Protein AF-A0A067E3V7-F1 (afdb_monomer)

Nearest PDB structures (foldseek):
  5che-assembly1_D  TM=9.942E-01  e=6.992E-09  Arabidopsis thaliana
  5che-assembly1_C  TM=9.151E-01  e=9.000E-09  Arabidopsis thaliana
  8fm6-assembly1_B  TM=9.130E-01  e=1.655E-03  Synechocystis sp. PCC 6803
  8gdw-assembly1_BBB  TM=7.561E-01  e=1.553E-03  Synechocystis sp. PCC 6803
  3hnp-assembly1_F  TM=3.222E-01  e=3.438E+00  Bacillus cereus ATCC 14579

pLDDT: mean 80.99, std 13.23, range [43.66, 96.0]

Structure (mmCIF, N/CA/C/O backbone):
data_AF-A0A067E3V7-F1
#
_entry.id   AF-A0A067E3V7-F1
#
loop_
_atom_site.group_PDB
_atom_site.id
_atom_site.type_symbol
_atom_site.label_atom_id
_atom_site.label_alt_id
_atom_site.label_comp_id
_atom_site.label_asym_id
_atom_site.label_entity_id
_atom_site.label_seq_id
_atom_site.pdbx_PDB_ins_code
_atom_site.Cartn_x
_atom_site.Cartn_y
_atom_site.Cartn_z
_atom_site.occupancy
_atom_site.B_iso_or_equiv
_atom_site.auth_seq_id
_atom_site.auth_comp_id
_atom_site.auth_asym_id
_atom_site.auth_atom_id
_atom_site.pdbx_PDB_model_num
ATOM 1 N N . MET A 1 1 ? 4.731 5.221 10.908 1.00 47.72 1 MET A N 1
ATOM 2 C CA . MET A 1 1 ? 4.235 6.595 10.662 1.00 47.72 1 MET A CA 1
ATOM 3 C C . MET A 1 1 ? 3.625 6.742 9.265 1.00 47.72 1 MET A C 1
ATOM 5 O O . MET A 1 1 ? 2.446 7.048 9.194 1.00 47.72 1 MET A O 1
ATOM 9 N N . PHE A 1 2 ? 4.351 6.440 8.177 1.00 51.91 2 PHE A N 1
ATOM 10 C CA . PHE A 1 2 ? 3.860 6.568 6.787 1.00 51.91 2 PHE A CA 1
ATOM 11 C C . PHE A 1 2 ? 2.573 5.786 6.470 1.00 51.91 2 PHE A C 1
ATOM 13 O O . PHE A 1 2 ? 1.610 6.357 5.965 1.00 51.91 2 PHE A O 1
ATOM 20 N N . PHE A 1 3 ? 2.509 4.506 6.853 1.00 55.00 3 PHE A N 1
ATOM 21 C CA . PHE A 1 3 ? 1.310 3.680 6.662 1.00 55.00 3 PHE A CA 1
ATOM 22 C C . PHE A 1 3 ? 0.071 4.275 7.332 1.00 55.00 3 PHE A C 1
ATOM 24 O O . PHE A 1 3 ? -0.986 4.369 6.722 1.00 55.00 3 PHE A O 1
ATOM 31 N N . THR A 1 4 ? 0.202 4.739 8.572 1.00 55.50 4 THR A N 1
ATOM 32 C CA . THR A 1 4 ? -0.911 5.288 9.355 1.00 55.50 4 THR A CA 1
ATOM 33 C C . THR A 1 4 ? -1.536 6.517 8.694 1.00 55.50 4 THR A C 1
ATOM 35 O O . THR A 1 4 ? -2.747 6.693 8.778 1.00 55.50 4 THR A O 1
ATOM 38 N N . ILE A 1 5 ? -0.734 7.341 8.017 1.00 58.38 5 ILE A N 1
ATOM 39 C CA . ILE A 1 5 ? -1.186 8.560 7.334 1.00 58.38 5 ILE A CA 1
ATOM 40 C C . ILE A 1 5 ? -1.966 8.200 6.070 1.00 58.38 5 ILE A C 1
ATOM 42 O O . ILE A 1 5 ? -3.100 8.642 5.904 1.00 58.38 5 ILE A O 1
ATOM 46 N N . LEU A 1 6 ? -1.424 7.306 5.236 1.00 64.19 6 LEU A N 1
ATOM 47 C CA . LEU A 1 6 ? -2.128 6.794 4.058 1.00 64.19 6 LEU A CA 1
ATOM 48 C C . LEU A 1 6 ? -3.463 6.129 4.438 1.00 64.19 6 LEU A C 1
ATOM 50 O O . LEU A 1 6 ? -4.474 6.338 3.767 1.00 64.19 6 LEU A O 1
ATOM 54 N N . MET A 1 7 ? -3.494 5.385 5.549 1.00 66.38 7 MET A N 1
ATOM 55 C CA . MET A 1 7 ? -4.716 4.726 6.019 1.00 66.38 7 MET A CA 1
ATOM 56 C C . MET A 1 7 ? -5.721 5.713 6.617 1.00 66.38 7 MET A C 1
ATOM 58 O O . MET A 1 7 ? -6.901 5.590 6.327 1.00 66.38 7 MET A O 1
ATOM 62 N N . LYS A 1 8 ? -5.292 6.708 7.406 1.00 61.44 8 LYS A N 1
ATOM 63 C CA 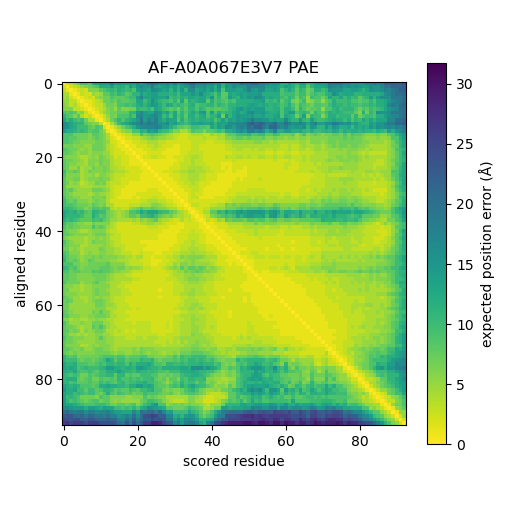. LYS A 1 8 ? -6.169 7.789 7.914 1.00 61.44 8 LYS A CA 1
ATOM 64 C C . LYS A 1 8 ? -6.692 8.695 6.804 1.00 61.44 8 LYS A C 1
ATOM 66 O O . LYS A 1 8 ? -7.708 9.370 6.953 1.00 61.44 8 LYS A O 1
ATOM 71 N N . PHE A 1 9 ? -5.973 8.753 5.695 1.00 59.62 9 PHE A N 1
ATOM 72 C CA . PHE A 1 9 ? -6.398 9.512 4.543 1.00 59.62 9 PHE A CA 1
ATOM 73 C C . PHE A 1 9 ? -7.460 8.760 3.733 1.00 59.62 9 PHE A C 1
ATOM 75 O O . PHE A 1 9 ? -8.469 9.348 3.327 1.00 59.62 9 PHE A O 1
ATOM 82 N N . GLN A 1 10 ? -7.287 7.447 3.564 1.00 60.94 10 GLN A N 1
ATOM 83 C CA . GLN A 1 10 ? -8.277 6.579 2.922 1.00 60.94 10 GLN A CA 1
ATOM 84 C C . GLN A 1 10 ? -9.486 6.274 3.830 1.00 60.94 10 GLN A C 1
ATOM 86 O O . GLN A 1 10 ? -10.608 6.203 3.329 1.00 60.94 10 GLN A O 1
ATOM 91 N N . TRP A 1 11 ? -9.304 6.193 5.153 1.00 61.00 11 TRP A N 1
ATOM 92 C CA . TRP A 1 11 ? -10.325 5.794 6.133 1.00 61.00 11 TRP A CA 1
ATOM 93 C C . TRP A 1 11 ? -10.443 6.737 7.325 1.00 61.00 11 TRP A C 1
ATOM 95 O O . TRP A 1 11 ? -9.520 7.458 7.676 1.00 61.00 11 TRP A O 1
ATOM 105 N N . SER A 1 12 ? -11.620 6.753 7.955 1.00 56.81 12 SER A N 1
ATOM 106 C CA . SER A 1 12 ? -11.903 7.644 9.085 1.00 56.81 12 SER A CA 1
ATOM 107 C C . SER A 1 12 ? -10.950 7.416 10.269 1.00 56.81 12 SER A C 1
ATOM 109 O O . SER A 1 12 ? -10.284 6.388 10.375 1.00 56.81 12 SER A O 1
ATOM 111 N N . LYS A 1 13 ? -10.929 8.365 11.217 1.00 58.72 13 LYS A N 1
ATOM 112 C CA . LYS A 1 13 ? -10.075 8.382 12.427 1.00 58.72 13 LYS A CA 1
ATOM 113 C C . LYS A 1 13 ? -10.233 7.178 13.391 1.00 58.72 13 LYS A C 1
ATOM 115 O O . LYS A 1 13 ? -9.707 7.231 14.493 1.00 58.72 13 LYS A O 1
ATOM 120 N N . GLN A 1 14 ? -10.951 6.119 13.015 1.00 71.75 14 GLN A N 1
ATOM 121 C CA . GLN A 1 14 ? -11.282 4.960 13.858 1.00 71.75 14 GLN A CA 1
ATOM 122 C C . GLN A 1 14 ? -10.380 3.731 13.616 1.00 71.75 14 GLN A C 1
ATOM 124 O O . GLN A 1 14 ? -10.708 2.632 14.056 1.00 71.75 14 GLN A O 1
ATOM 129 N N . VAL A 1 15 ? -9.250 3.888 12.921 1.00 76.62 15 VAL A N 1
ATOM 130 C CA . VAL A 1 15 ? -8.264 2.810 12.738 1.00 76.62 15 VAL A CA 1
ATOM 131 C C . VAL A 1 15 ? -7.400 2.680 13.994 1.00 76.62 15 VAL A C 1
ATOM 133 O O . VAL A 1 15 ? -6.716 3.634 14.360 1.00 76.62 15 VAL A O 1
ATOM 136 N N . LEU A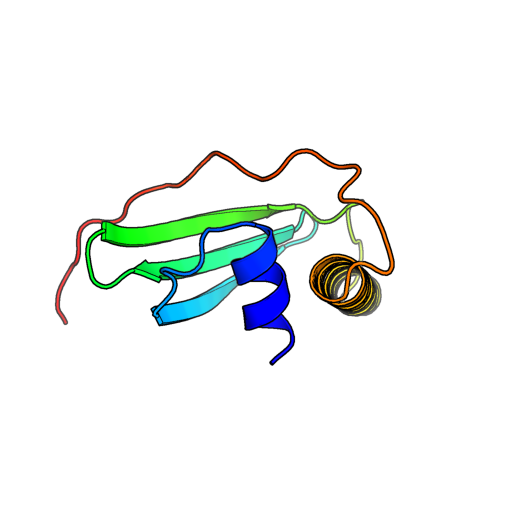 1 16 ? -7.416 1.504 14.628 1.00 83.06 16 LEU A N 1
ATOM 137 C CA . LEU A 1 16 ? -6.518 1.170 15.740 1.00 83.06 16 LEU A CA 1
ATOM 138 C C . LEU A 1 16 ? -5.160 0.706 15.213 1.00 83.06 16 LEU A C 1
ATOM 140 O O . LEU A 1 16 ? -4.121 1.210 15.626 1.00 83.06 16 LEU A O 1
ATOM 144 N N . GLU A 1 17 ? -5.185 -0.233 14.271 1.00 83.81 17 GLU A N 1
ATOM 145 C CA . GLU A 1 17 ? -3.990 -0.838 13.694 1.00 83.81 17 GLU A CA 1
ATOM 146 C C . GLU A 1 17 ? -4.192 -1.070 12.197 1.00 83.81 17 GLU A C 1
ATOM 148 O O . GLU A 1 17 ? -5.303 -1.358 11.745 1.00 83.81 17 GLU A O 1
ATOM 153 N N . ALA A 1 18 ? -3.110 -0.952 11.431 1.00 84.88 18 ALA A N 1
ATOM 154 C CA . ALA A 1 18 ? -3.077 -1.331 10.030 1.00 84.88 18 ALA A CA 1
ATOM 155 C C . ALA A 1 18 ? -1.791 -2.099 9.716 1.00 84.88 18 ALA A C 1
ATOM 157 O O . ALA A 1 18 ? -0.698 -1.649 10.064 1.00 84.88 18 ALA A O 1
ATOM 158 N N . LYS A 1 19 ? -1.923 -3.232 9.025 1.00 88.44 19 LYS A N 1
ATOM 159 C CA . LYS A 1 19 ? -0.816 -4.118 8.659 1.00 88.44 19 LYS A CA 1
ATOM 160 C C . LYS A 1 19 ? -0.893 -4.483 7.184 1.00 88.44 19 LYS A C 1
ATOM 162 O O . LYS A 1 19 ? -1.902 -5.009 6.729 1.00 88.44 19 LYS A O 1
ATOM 167 N N . MET A 1 20 ? 0.179 -4.229 6.441 1.00 90.06 20 MET A N 1
ATOM 168 C CA . MET A 1 20 ? 0.322 -4.719 5.069 1.00 90.06 20 MET A CA 1
ATOM 169 C C . MET A 1 20 ? 0.442 -6.249 5.085 1.00 90.06 20 MET A C 1
ATOM 171 O O . MET A 1 20 ? 1.239 -6.798 5.846 1.00 90.06 20 MET A O 1
ATOM 175 N N . ILE A 1 21 ? -0.378 -6.925 4.283 1.00 92.75 21 ILE A N 1
ATOM 176 C CA . ILE A 1 21 ? -0.458 -8.391 4.212 1.00 92.75 21 ILE A CA 1
AT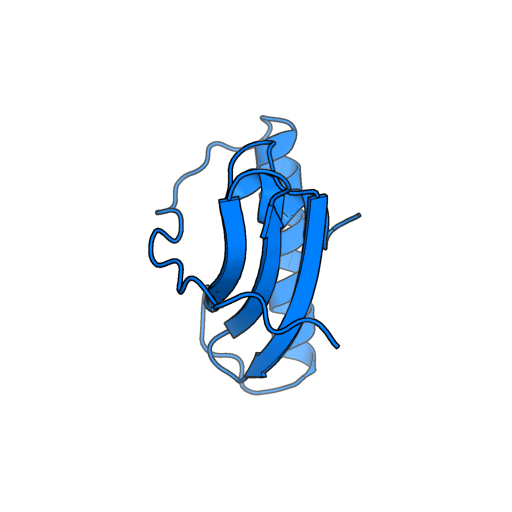OM 177 C C . ILE A 1 21 ? 0.288 -8.902 2.986 1.00 92.75 21 ILE A C 1
ATOM 179 O O . ILE A 1 21 ? 0.989 -9.907 3.061 1.00 92.75 21 ILE A O 1
ATOM 183 N N . TRP A 1 22 ? 0.111 -8.217 1.856 1.00 94.38 22 TRP A N 1
ATOM 184 C CA . TRP A 1 22 ? 0.639 -8.644 0.571 1.00 94.38 22 TRP A CA 1
ATOM 185 C C . TRP A 1 22 ? 0.911 -7.448 -0.336 1.00 94.38 22 TRP A C 1
ATOM 187 O O . TRP A 1 22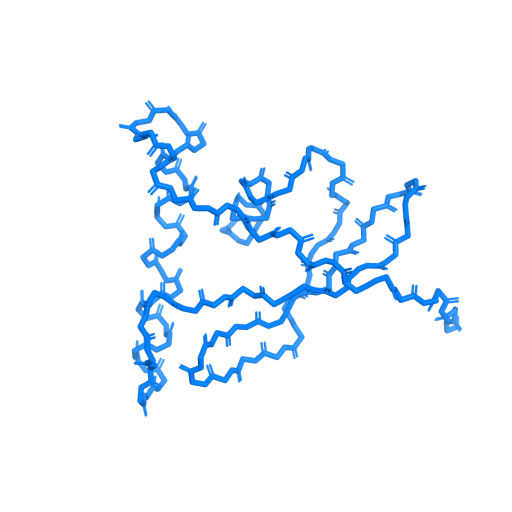 ? 0.262 -6.408 -0.211 1.00 94.38 22 TRP A O 1
ATOM 197 N N . VAL A 1 23 ? 1.861 -7.610 -1.254 1.00 94.44 23 VAL A N 1
ATOM 198 C CA . VAL A 1 23 ? 2.185 -6.645 -2.308 1.00 94.44 23 VAL A CA 1
ATOM 199 C C . VAL A 1 23 ? 2.344 -7.414 -3.610 1.00 94.44 23 VAL A C 1
ATOM 201 O O . VAL A 1 23 ? 3.010 -8.446 -3.644 1.00 94.44 23 VAL A O 1
ATOM 204 N N . ASP A 1 24 ? 1.758 -6.902 -4.683 1.00 94.94 24 ASP A N 1
ATOM 205 C CA . ASP A 1 24 ? 1.998 -7.378 -6.040 1.00 94.94 24 ASP A CA 1
ATOM 206 C C . ASP A 1 24 ? 2.169 -6.189 -7.003 1.00 94.94 24 ASP A C 1
ATOM 208 O O . ASP A 1 24 ? 2.194 -5.026 -6.596 1.00 94.94 24 ASP A O 1
ATOM 212 N N . ARG A 1 25 ? 2.290 -6.478 -8.301 1.00 95.06 25 ARG A N 1
ATOM 213 C CA . ARG A 1 25 ? 2.524 -5.478 -9.354 1.00 95.06 25 ARG A CA 1
ATOM 214 C C . ARG A 1 25 ? 1.439 -4.400 -9.489 1.00 95.06 25 ARG A C 1
ATOM 216 O O . ARG A 1 25 ? 1.692 -3.346 -10.057 1.00 95.06 25 ARG A O 1
ATOM 223 N N . LEU A 1 26 ? 0.227 -4.639 -8.994 1.00 95.00 26 LEU A N 1
ATOM 224 C CA . LEU A 1 26 ? -0.906 -3.717 -9.110 1.00 95.00 26 LEU A CA 1
ATOM 225 C C . LEU A 1 26 ? -1.164 -2.9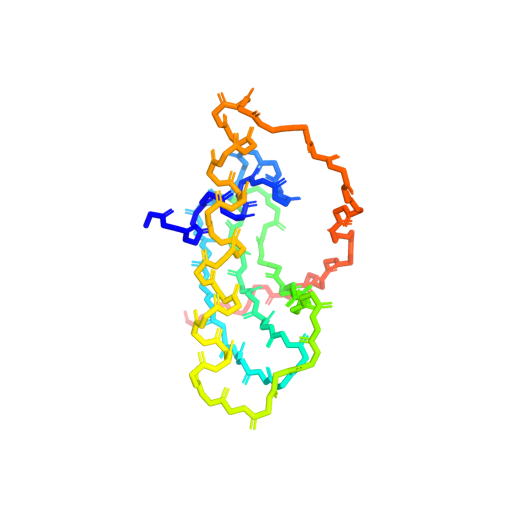22 -7.826 1.00 95.00 26 LEU A C 1
ATOM 227 O O . LEU A 1 26 ? -2.006 -2.026 -7.835 1.00 95.00 26 LEU A O 1
ATOM 231 N N . GLY A 1 27 ? -0.516 -3.251 -6.709 1.00 93.75 27 GLY A N 1
ATOM 232 C CA . GLY A 1 27 ? -0.772 -2.597 -5.430 1.00 93.75 27 GLY A CA 1
ATOM 233 C C . GLY A 1 27 ? -0.501 -3.493 -4.235 1.00 93.75 27 GLY A C 1
ATOM 234 O O . GLY A 1 27 ? 0.291 -4.430 -4.296 1.00 93.75 27 GLY A O 1
ATOM 235 N N . PHE A 1 28 ? -1.173 -3.199 -3.129 1.00 92.75 28 PHE A N 1
ATOM 236 C CA . PHE A 1 28 ? -0.974 -3.912 -1.876 1.00 92.75 28 PHE A CA 1
ATOM 237 C C . PHE A 1 28 ? -2.264 -4.070 -1.082 1.00 92.75 28 PHE A C 1
ATOM 239 O O . PHE A 1 28 ? -3.176 -3.243 -1.152 1.00 92.75 28 PHE A O 1
ATOM 246 N N . ASP A 1 29 ? -2.315 -5.146 -0.307 1.00 91.81 29 ASP A N 1
ATOM 247 C CA . ASP A 1 29 ? -3.419 -5.479 0.579 1.00 91.81 29 ASP A CA 1
ATOM 248 C C . ASP A 1 29 ? -3.061 -5.127 2.019 1.00 91.81 29 ASP A C 1
ATOM 250 O O . ASP A 1 29 ? -1.971 -5.436 2.510 1.00 91.81 29 ASP A O 1
ATOM 254 N N . VAL A 1 30 ? -3.991 -4.473 2.709 1.00 89.50 30 VAL A N 1
ATOM 255 C CA . VAL A 1 30 ? -3.829 -4.025 4.092 1.00 89.50 30 VAL A CA 1
ATOM 256 C C . VAL A 1 30 ? -4.963 -4.566 4.944 1.00 89.50 30 VAL A C 1
ATOM 258 O O . VAL A 1 30 ? -6.134 -4.398 4.608 1.00 89.50 30 VAL A O 1
ATOM 261 N N . ARG A 1 31 ? -4.602 -5.152 6.085 1.00 89.56 31 ARG A N 1
ATOM 262 C CA . ARG A 1 31 ? -5.522 -5.491 7.163 1.00 89.56 31 ARG A CA 1
ATOM 263 C C . ARG A 1 31 ? -5.662 -4.314 8.102 1.00 89.56 31 ARG A C 1
ATOM 265 O O . ARG A 1 31 ? -4.661 -3.788 8.580 1.00 89.56 31 ARG A O 1
ATOM 272 N N . ILE A 1 32 ? -6.891 -3.944 8.412 1.00 87.00 32 ILE A N 1
ATOM 273 C CA . ILE A 1 32 ? -7.233 -2.819 9.272 1.00 87.00 32 ILE A CA 1
ATOM 274 C C . ILE A 1 32 ? -8.048 -3.347 10.438 1.00 87.00 32 ILE A C 1
ATOM 276 O O . ILE A 1 32 ? -9.072 -3.999 10.238 1.00 87.00 32 ILE A O 1
ATOM 280 N N . SER A 1 33 ? -7.609 -3.034 11.652 1.00 85.62 33 SER A N 1
ATOM 281 C CA . SER A 1 33 ? -8.358 -3.288 12.875 1.00 85.62 33 SER A CA 1
ATOM 282 C C . SER A 1 33 ? -9.069 -2.013 13.317 1.00 85.62 33 SER A C 1
ATOM 284 O O . SER A 1 33 ? -8.442 -0.966 13.514 1.00 85.62 33 SER A O 1
ATOM 286 N N . CYS A 1 34 ? -10.388 -2.094 13.464 1.00 82.31 34 CYS A N 1
ATOM 287 C CA . CYS A 1 34 ? -11.231 -1.027 13.983 1.00 82.31 34 CYS A CA 1
ATOM 288 C C . CYS A 1 34 ? -11.900 -1.512 15.281 1.00 82.31 34 CYS A C 1
ATOM 290 O O . CYS A 1 34 ? -12.667 -2.476 15.218 1.00 82.31 34 CYS A O 1
ATOM 292 N N . PRO A 1 35 ? -11.719 -0.833 16.433 1.00 77.88 35 PRO A N 1
ATOM 293 C CA . PRO A 1 35 ? -12.198 -1.317 17.735 1.00 77.88 35 PRO A CA 1
ATOM 294 C C . PRO A 1 35 ? -13.695 -1.642 17.775 1.00 77.88 35 PRO A C 1
ATOM 296 O O . PRO A 1 35 ? -14.112 -2.585 18.431 1.00 77.88 35 PRO A O 1
ATOM 299 N N . GLN A 1 36 ? -14.504 -0.865 17.051 1.00 76.25 36 GLN A N 1
ATOM 300 C CA . GLN A 1 36 ? -15.965 -0.995 17.036 1.00 76.25 36 GLN A CA 1
ATOM 301 C C . GLN A 1 36 ? -16.512 -1.724 15.801 1.00 76.25 36 GLN A C 1
ATOM 303 O O . GLN A 1 36 ? -17.684 -2.080 15.781 1.00 76.25 36 GLN A O 1
ATOM 308 N N . LYS A 1 37 ? -15.702 -1.907 14.749 1.00 77.25 37 LYS A N 1
ATOM 309 C CA . LYS A 1 37 ? -16.173 -2.421 13.447 1.00 77.25 37 LYS A CA 1
ATOM 310 C C . LYS A 1 37 ? -15.530 -3.750 13.042 1.00 77.25 37 LYS A C 1
ATOM 312 O O . LYS A 1 37 ? -15.982 -4.367 12.083 1.00 77.25 37 LYS A O 1
ATOM 317 N N . GLY A 1 38 ? -14.514 -4.207 13.773 1.00 82.69 38 GLY A N 1
ATOM 318 C CA . GLY A 1 38 ? -13.813 -5.462 13.510 1.00 82.69 38 GLY A CA 1
ATOM 319 C C . GLY A 1 38 ? -12.648 -5.314 12.530 1.00 82.69 38 GLY A C 1
ATOM 320 O O . GLY A 1 38 ? -12.041 -4.245 12.421 1.00 82.69 38 GLY A O 1
ATOM 321 N N . LEU A 1 39 ? -12.316 -6.416 11.851 1.00 87.38 39 LEU A N 1
ATOM 322 C CA . LEU A 1 39 ? -11.197 -6.520 10.914 1.00 87.38 39 LEU A CA 1
ATOM 323 C C . LEU A 1 39 ? -11.667 -6.371 9.465 1.00 87.38 39 LEU A C 1
ATOM 325 O O . LEU A 1 39 ? -12.655 -6.982 9.050 1.00 87.38 39 LEU A O 1
ATOM 329 N N . PHE A 1 40 ? -10.909 -5.608 8.685 1.00 86.75 40 PHE A N 1
ATOM 330 C CA . PHE A 1 40 ? -11.156 -5.388 7.264 1.00 86.75 40 PHE A CA 1
ATOM 331 C C . PHE A 1 40 ? -9.886 -5.637 6.469 1.00 86.75 40 PHE A C 1
ATOM 333 O O . PHE A 1 40 ? -8.830 -5.147 6.854 1.00 86.75 40 PHE A O 1
ATOM 340 N N . ASP A 1 41 ? -10.004 -6.333 5.344 1.00 89.06 41 ASP A N 1
ATOM 341 C CA . ASP A 1 41 ? -8.964 -6.34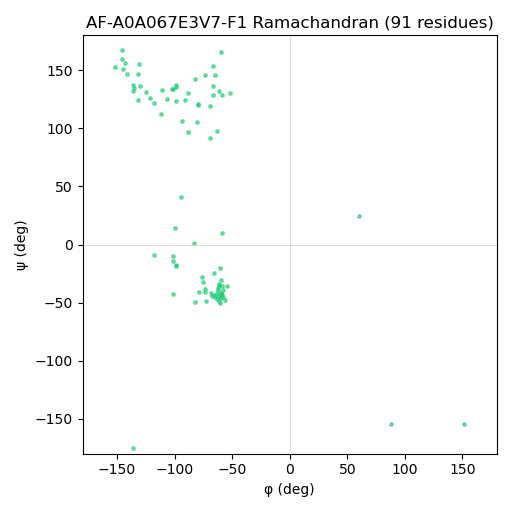7 4.321 1.00 89.06 41 ASP A CA 1
ATOM 342 C C . ASP A 1 41 ? -9.341 -5.365 3.218 1.00 89.06 41 ASP A C 1
ATOM 344 O O . ASP A 1 41 ? -10.495 -5.309 2.767 1.00 89.06 41 ASP A O 1
ATOM 348 N N . VAL A 1 42 ? -8.356 -4.579 2.789 1.00 87.38 42 VAL A N 1
ATOM 349 C CA . VAL A 1 42 ? -8.535 -3.600 1.726 1.00 87.38 42 VAL A CA 1
ATOM 350 C C . VAL A 1 42 ? -7.385 -3.614 0.748 1.00 87.38 42 VAL A C 1
ATOM 352 O O . VAL A 1 42 ? -6.219 -3.609 1.138 1.00 87.38 42 VAL A O 1
ATOM 355 N N . ARG A 1 43 ? -7.751 -3.528 -0.527 1.00 89.81 43 ARG A N 1
ATOM 356 C CA . ARG A 1 43 ? -6.830 -3.395 -1.638 1.00 89.81 43 ARG A CA 1
ATOM 357 C C . ARG A 1 43 ? -6.561 -1.931 -1.955 1.00 89.81 43 ARG A C 1
ATOM 359 O O . ARG A 1 43 ? -7.487 -1.182 -2.264 1.00 89.81 43 ARG A O 1
ATOM 366 N N . ILE A 1 44 ? -5.294 -1.540 -1.951 1.00 89.56 44 ILE A N 1
ATOM 367 C CA . ILE A 1 44 ? -4.848 -0.210 -2.362 1.00 89.56 44 ILE A CA 1
ATOM 368 C C . ILE A 1 44 ? -4.057 -0.358 -3.664 1.00 89.56 44 ILE A C 1
ATOM 370 O O . ILE A 1 44 ? -2.983 -0.962 -3.651 1.00 89.56 44 ILE A O 1
ATOM 374 N N . PRO A 1 45 ? -4.577 0.147 -4.796 1.00 90.94 45 PRO A N 1
ATOM 375 C CA . PRO A 1 45 ? -3.874 0.056 -6.064 1.00 90.94 45 PRO A CA 1
ATOM 376 C C . PRO A 1 45 ? -2.693 1.030 -6.106 1.00 90.94 45 PRO A C 1
ATOM 378 O O . PRO A 1 45 ? -2.775 2.143 -5.578 1.00 90.94 45 PRO A O 1
ATOM 381 N N . PHE A 1 46 ? -1.617 0.632 -6.782 1.00 91.38 46 PHE A N 1
ATOM 382 C CA . PHE A 1 46 ? -0.620 1.594 -7.236 1.00 91.38 46 PHE A CA 1
ATOM 383 C C . PHE A 1 46 ? -1.227 2.511 -8.311 1.00 91.38 46 PHE A C 1
ATOM 385 O O . PHE A 1 46 ? -2.147 2.098 -9.021 1.00 91.38 46 PHE A O 1
ATOM 392 N N . PRO A 1 47 ? -0.714 3.746 -8.476 1.00 88.44 47 PRO A N 1
ATOM 393 C CA . PRO A 1 47 ? -1.160 4.633 -9.550 1.00 88.44 47 PRO A CA 1
ATOM 394 C C . PRO A 1 47 ? -0.935 4.043 -10.949 1.00 88.44 47 PRO A C 1
ATOM 396 O O . PRO A 1 47 ? -1.694 4.329 -11.869 1.00 88.44 47 PRO A O 1
ATOM 399 N N . THR A 1 48 ? 0.111 3.224 -11.098 1.00 91.56 48 THR A N 1
ATOM 400 C CA . THR A 1 48 ? 0.472 2.498 -12.324 1.00 91.56 48 THR A CA 1
ATOM 401 C C . THR A 1 48 ? 1.012 1.116 -11.961 1.00 91.56 48 THR A C 1
ATOM 403 O O . THR A 1 48 ? 1.467 0.916 -10.834 1.00 91.56 48 THR A O 1
ATOM 406 N N . GLU A 1 49 ? 0.934 0.157 -12.887 1.00 95.25 49 GLU A N 1
ATOM 407 C CA . GLU A 1 49 ? 1.523 -1.172 -12.689 1.00 95.25 49 GLU A CA 1
ATOM 408 C C . GLU A 1 49 ? 3.043 -1.058 -12.503 1.00 95.25 49 GLU A C 1
ATOM 410 O O . GLU A 1 49 ? 3.724 -0.381 -13.273 1.00 95.25 49 GLU A O 1
ATOM 415 N N . VAL A 1 50 ? 3.569 -1.727 -11.477 1.00 96.00 50 VAL A N 1
ATOM 416 C CA . VAL A 1 50 ? 5.000 -1.739 -11.160 1.00 96.00 50 VAL A CA 1
ATOM 417 C C . VAL A 1 50 ? 5.641 -3.034 -11.649 1.00 96.00 50 VAL A C 1
ATOM 419 O O . VAL A 1 50 ? 5.124 -4.124 -11.421 1.00 96.00 50 VAL A O 1
ATOM 422 N N . THR A 1 51 ? 6.787 -2.924 -12.315 1.00 94.94 51 THR A N 1
ATOM 423 C CA . THR A 1 51 ? 7.471 -4.064 -12.950 1.00 94.94 51 THR A CA 1
ATOM 424 C C . THR A 1 51 ? 8.605 -4.644 -12.114 1.00 94.94 51 THR A C 1
ATOM 426 O O . THR A 1 51 ? 9.037 -5.766 -12.359 1.00 94.94 51 THR A O 1
ATOM 429 N N . ASP A 1 52 ? 9.101 -3.890 -11.134 1.00 95.31 52 ASP A N 1
ATOM 430 C CA . ASP A 1 52 ? 10.231 -4.283 -10.302 1.00 95.31 52 ASP A CA 1
ATOM 431 C C . ASP A 1 52 ? 10.088 -3.769 -8.858 1.00 95.31 52 ASP A C 1
ATOM 433 O O . ASP A 1 52 ? 9.242 -2.928 -8.530 1.00 95.31 52 ASP A O 1
ATOM 437 N N . GLU A 1 53 ? 10.934 -4.294 -7.971 1.00 94.44 53 GLU A N 1
ATOM 438 C CA . GLU A 1 53 ? 10.935 -3.946 -6.549 1.00 94.44 53 GLU A CA 1
ATOM 439 C C . GLU A 1 53 ? 11.228 -2.455 -6.313 1.00 94.44 53 GLU A C 1
ATOM 441 O O . GLU A 1 53 ? 10.675 -1.837 -5.398 1.00 94.44 53 GLU A O 1
ATOM 446 N N . LYS A 1 54 ? 12.080 -1.847 -7.146 1.00 95.88 54 LYS A N 1
ATOM 447 C CA . LYS A 1 54 ? 12.435 -0.430 -7.028 1.00 95.88 54 LYS A CA 1
ATOM 448 C C . LYS A 1 54 ? 11.231 0.452 -7.360 1.00 95.88 54 LYS A C 1
ATOM 450 O O . LYS A 1 54 ? 10.975 1.415 -6.638 1.00 95.88 54 LYS A O 1
ATOM 455 N N . GLY A 1 55 ? 10.467 0.102 -8.387 1.00 93.81 55 GLY A N 1
ATOM 456 C CA . GLY A 1 55 ? 9.220 0.737 -8.790 1.00 93.81 55 GLY A CA 1
ATOM 457 C C . GLY A 1 55 ? 8.145 0.601 -7.720 1.00 93.81 55 GLY A C 1
ATOM 458 O O . GLY A 1 55 ? 7.488 1.592 -7.399 1.00 93.81 55 GLY A O 1
ATOM 459 N N . ALA A 1 56 ? 8.027 -0.570 -7.087 1.00 93.38 56 ALA A N 1
ATOM 460 C CA . ALA A 1 56 ? 7.127 -0.769 -5.950 1.00 93.38 56 ALA A CA 1
ATOM 461 C C . ALA A 1 56 ? 7.495 0.144 -4.764 1.00 93.38 56 ALA A C 1
ATOM 463 O O . ALA A 1 56 ? 6.639 0.864 -4.245 1.00 93.38 56 ALA A O 1
ATOM 464 N N . LYS A 1 57 ? 8.780 0.189 -4.377 1.00 93.56 57 LYS A N 1
ATOM 465 C CA . LYS A 1 57 ? 9.280 1.069 -3.303 1.00 93.56 57 LYS A CA 1
ATOM 466 C C . LYS A 1 57 ? 9.083 2.550 -3.630 1.00 93.56 57 LYS A C 1
ATOM 468 O O . LYS A 1 57 ? 8.626 3.313 -2.782 1.00 93.56 57 LYS A O 1
ATOM 473 N N . SER A 1 58 ? 9.393 2.958 -4.859 1.00 94.44 58 SER A N 1
ATOM 474 C CA . SER A 1 58 ? 9.215 4.337 -5.320 1.00 94.44 58 SER A CA 1
ATOM 475 C C . SER A 1 58 ? 7.743 4.747 -5.306 1.00 94.44 58 SER A C 1
ATOM 477 O O . SER A 1 58 ? 7.404 5.794 -4.760 1.00 94.44 58 SER A O 1
ATOM 479 N N . SER A 1 59 ? 6.859 3.899 -5.837 1.00 93.12 59 SER A N 1
ATOM 480 C CA . SER A 1 59 ? 5.411 4.136 -5.840 1.00 93.12 59 SER A CA 1
ATOM 481 C C . SER A 1 59 ? 4.870 4.264 -4.420 1.00 93.12 59 SER A C 1
ATOM 483 O O . SER A 1 59 ? 4.135 5.202 -4.119 1.00 93.12 59 SER A O 1
ATOM 485 N N . PHE A 1 60 ? 5.302 3.381 -3.518 1.00 90.62 60 PHE A N 1
ATOM 486 C CA . PHE A 1 60 ? 4.937 3.449 -2.107 1.00 90.62 60 PHE A CA 1
ATOM 487 C C . PHE A 1 60 ? 5.381 4.765 -1.441 1.00 90.62 60 PHE A C 1
ATOM 489 O O . PHE A 1 60 ? 4.605 5.386 -0.706 1.00 90.62 60 PHE A O 1
ATOM 496 N N . ASN A 1 61 ? 6.600 5.232 -1.724 1.00 91.12 61 ASN A N 1
ATOM 497 C CA . ASN A 1 61 ? 7.112 6.499 -1.199 1.00 91.12 61 ASN A CA 1
ATOM 498 C C . ASN A 1 61 ? 6.319 7.701 -1.730 1.00 91.12 61 ASN A C 1
ATOM 500 O O . ASN A 1 61 ? 5.919 8.557 -0.942 1.00 91.12 61 ASN A O 1
ATOM 504 N N . CYS A 1 62 ? 6.027 7.744 -3.033 1.00 90.44 62 CYS A N 1
ATOM 505 C CA . CYS A 1 62 ? 5.214 8.805 -3.632 1.00 90.44 62 CYS A CA 1
ATOM 506 C C . CYS A 1 62 ? 3.809 8.858 -3.018 1.00 90.44 62 CYS A C 1
ATOM 508 O O . CYS A 1 62 ? 3.348 9.928 -2.628 1.00 90.44 62 CYS A O 1
ATOM 510 N N . MET A 1 63 ? 3.152 7.707 -2.858 1.00 89.81 63 MET A N 1
ATOM 511 C CA . MET A 1 63 ? 1.833 7.636 -2.220 1.00 89.81 63 MET A CA 1
ATOM 512 C C . MET A 1 63 ? 1.875 8.094 -0.757 1.00 89.81 63 MET A C 1
ATOM 514 O O . MET A 1 63 ? 0.949 8.753 -0.284 1.00 89.81 63 MET A O 1
ATOM 518 N N . SER A 1 64 ? 2.956 7.773 -0.042 1.00 87.81 64 SER A N 1
ATOM 519 C CA . SER A 1 64 ? 3.166 8.212 1.342 1.00 87.81 64 SER A CA 1
ATOM 520 C C . SER A 1 64 ? 3.334 9.730 1.438 1.00 87.81 64 SER A C 1
ATOM 522 O O . SER A 1 64 ? 2.723 10.357 2.303 1.00 87.81 64 SER A O 1
ATOM 524 N N . GLN A 1 65 ? 4.114 10.320 0.528 1.00 88.69 65 GLN A N 1
ATOM 525 C CA . GLN A 1 65 ? 4.297 11.767 0.428 1.00 88.69 65 GLN A CA 1
ATOM 526 C C . GLN A 1 65 ? 2.965 12.472 0.147 1.00 88.69 65 GLN A C 1
ATOM 528 O O . GLN A 1 65 ? 2.579 13.373 0.887 1.00 88.69 65 GLN A O 1
ATOM 533 N N . GLN A 1 66 ? 2.213 12.008 -0.855 1.00 86.38 66 GLN A N 1
ATOM 534 C CA . GLN A 1 66 ? 0.907 12.578 -1.201 1.00 86.38 66 GLN A CA 1
ATOM 535 C C . GLN A 1 66 ? -0.083 12.513 -0.033 1.00 86.38 66 GLN A C 1
ATOM 537 O O . GLN A 1 66 ? -0.795 13.477 0.239 1.00 86.38 66 GLN A O 1
ATOM 542 N N . ALA A 1 67 ? -0.132 11.388 0.686 1.00 84.50 67 ALA A N 1
ATOM 543 C CA . ALA A 1 67 ? -1.009 11.259 1.844 1.00 84.50 67 ALA A CA 1
ATOM 544 C C . ALA A 1 67 ? -0.651 12.256 2.956 1.00 84.50 67 ALA A C 1
ATOM 546 O O . ALA A 1 67 ? -1.548 12.829 3.575 1.00 84.50 67 ALA A O 1
ATOM 547 N N . TRP A 1 68 ? 0.643 12.486 3.189 1.00 86.81 68 TRP A N 1
ATOM 548 C CA . TRP A 1 68 ? 1.117 13.469 4.161 1.00 86.81 68 TRP A CA 1
ATOM 549 C C . TRP A 1 68 ? 0.795 14.906 3.740 1.00 86.81 68 TRP A C 1
ATOM 551 O O . TRP A 1 68 ? 0.299 15.683 4.555 1.00 86.81 68 TRP A O 1
ATOM 561 N N . GLU A 1 69 ? 1.004 15.254 2.470 1.00 88.25 69 GLU A N 1
ATOM 562 C CA . GLU A 1 69 ? 0.685 16.585 1.939 1.00 88.25 69 GLU A CA 1
ATOM 563 C C . GLU A 1 69 ? -0.799 16.915 2.081 1.00 88.25 69 GLU A C 1
ATOM 565 O O . GLU A 1 69 ? -1.151 18.026 2.482 1.00 88.25 69 GLU A O 1
ATOM 570 N N . VAL A 1 70 ? -1.679 15.947 1.815 1.00 84.62 70 VAL A N 1
ATOM 571 C CA . VAL A 1 70 ? -3.117 16.159 1.982 1.00 84.62 70 VAL A CA 1
ATOM 572 C C . VAL A 1 70 ? -3.522 16.193 3.456 1.00 84.62 70 VAL A C 1
ATOM 574 O O . VAL A 1 70 ? -4.340 17.029 3.833 1.00 84.62 70 VAL A O 1
ATOM 577 N N . GLU A 1 71 ? -2.933 15.361 4.325 1.00 83.69 71 GLU A N 1
ATOM 578 C CA . GLU A 1 71 ? -3.184 15.435 5.776 1.00 83.69 71 GLU A CA 1
ATOM 579 C C . GLU A 1 71 ? -2.813 16.813 6.348 1.00 83.69 71 GLU A C 1
ATOM 581 O O . GLU A 1 71 ? -3.492 17.332 7.237 1.00 83.69 71 GLU A O 1
ATOM 586 N N . LYS A 1 72 ? -1.752 17.430 5.820 1.00 87.25 72 LYS A N 1
ATOM 587 C CA . LYS A 1 72 ? -1.306 18.775 6.195 1.00 87.25 72 LYS A CA 1
ATOM 588 C C . LYS A 1 72 ? -2.043 19.907 5.473 1.00 87.25 72 LYS A C 1
ATOM 590 O O . LYS A 1 72 ? -1.759 21.067 5.755 1.00 87.25 72 LYS A O 1
ATOM 595 N N . ASN A 1 73 ? -3.009 19.590 4.611 1.00 85.31 73 ASN A N 1
ATOM 596 C CA . ASN A 1 73 ? -3.743 20.536 3.765 1.00 85.31 73 ASN A CA 1
ATOM 597 C C . ASN A 1 73 ? -2.853 21.335 2.789 1.00 85.31 73 ASN A C 1
ATOM 599 O O . ASN A 1 73 ? -3.237 22.421 2.362 1.00 85.31 73 ASN A O 1
ATOM 603 N N . TYR A 1 74 ? -1.681 20.812 2.411 1.00 87.19 74 TYR A N 1
ATOM 604 C CA . TYR A 1 74 ? -0.850 21.399 1.350 1.00 87.19 74 TYR A CA 1
ATOM 605 C C . TYR A 1 74 ? -1.399 21.100 -0.047 1.00 87.19 74 TYR A C 1
ATOM 607 O O . TYR A 1 74 ? -1.184 21.873 -0.977 1.00 87.19 74 TYR A O 1
ATOM 615 N N . GLN A 1 75 ? -2.100 19.976 -0.197 1.00 83.62 75 GLN A N 1
ATOM 616 C CA . GLN A 1 75 ? -2.711 19.533 -1.446 1.00 83.62 75 GLN A CA 1
ATOM 617 C C . GLN A 1 75 ? -4.159 19.112 -1.205 1.00 83.62 75 GLN A C 1
ATOM 619 O O . GLN A 1 75 ? -4.499 18.575 -0.149 1.00 83.62 75 GLN A O 1
ATOM 624 N N . SER A 1 76 ? -5.023 19.340 -2.194 1.00 79.69 76 SER A N 1
ATOM 625 C CA . SER A 1 76 ? -6.405 18.860 -2.138 1.00 79.69 76 SER A CA 1
ATOM 626 C C . SER A 1 76 ? -6.487 17.388 -2.578 1.00 79.69 76 SER A C 1
ATOM 628 O O . SER A 1 76 ?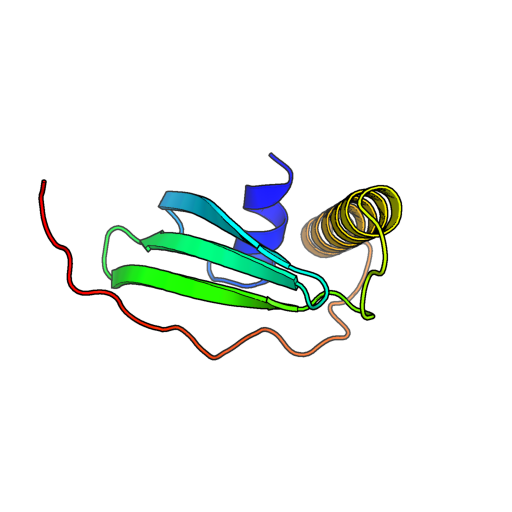 -5.776 16.977 -3.499 1.00 79.69 76 SER A O 1
ATOM 630 N N . PRO A 1 77 ? -7.344 16.561 -1.951 1.00 76.75 77 PRO A N 1
ATOM 631 C CA . PRO A 1 77 ? -7.552 15.180 -2.376 1.00 76.75 77 PRO A CA 1
ATOM 632 C C . PRO A 1 77 ? -8.282 15.128 -3.726 1.00 76.75 77 PRO A C 1
ATOM 634 O O . PRO A 1 77 ? -9.508 15.084 -3.766 1.00 76.75 77 PRO A O 1
ATOM 637 N N . ASN A 1 78 ? -7.540 15.090 -4.834 1.00 75.69 78 ASN A N 1
ATOM 638 C CA . ASN A 1 78 ? -8.111 14.991 -6.183 1.00 75.69 78 ASN A CA 1
ATOM 639 C C . ASN A 1 78 ? -8.200 13.541 -6.708 1.00 75.69 78 ASN A C 1
ATOM 641 O O . ASN A 1 78 ? -7.883 13.256 -7.860 1.00 75.69 78 ASN A O 1
ATOM 645 N N . PHE A 1 79 ? -8.586 12.582 -5.862 1.00 71.75 79 PHE A N 1
ATOM 646 C CA . PHE A 1 79 ? -8.730 11.182 -6.274 1.00 71.75 79 PHE A CA 1
ATOM 647 C C . PHE A 1 79 ? -9.885 10.485 -5.539 1.00 71.75 79 PHE A C 1
ATOM 649 O O . PHE A 1 79 ? -10.334 10.904 -4.469 1.00 71.75 79 PHE A O 1
ATOM 656 N N . LYS A 1 80 ? -10.376 9.381 -6.114 1.00 73.00 80 LYS A N 1
ATOM 657 C CA . LYS A 1 80 ? -11.445 8.572 -5.514 1.00 73.00 80 LYS A CA 1
ATOM 658 C C . LYS A 1 80 ? -10.871 7.667 -4.423 1.00 73.00 80 LYS A C 1
ATOM 660 O O . LYS A 1 80 ? -10.019 6.829 -4.703 1.00 73.00 80 LYS A O 1
ATOM 665 N N . LYS A 1 81 ? -11.365 7.805 -3.189 1.00 73.81 81 LYS A N 1
ATOM 666 C CA . LYS A 1 81 ? -11.018 6.894 -2.087 1.00 73.81 81 LYS A CA 1
ATOM 667 C C . LYS A 1 81 ? -11.519 5.478 -2.367 1.00 73.81 81 LYS A C 1
ATOM 669 O O . LYS A 1 81 ? -12.601 5.306 -2.937 1.00 73.81 81 LYS A O 1
ATOM 674 N N . VAL A 1 82 ? -10.765 4.476 -1.923 1.00 73.31 82 VAL A N 1
ATOM 675 C CA . VAL A 1 82 ? -11.170 3.070 -2.035 1.00 73.31 82 VAL A CA 1
ATOM 676 C C . VAL A 1 82 ? -12.347 2.813 -1.093 1.00 73.31 82 VAL A C 1
ATOM 678 O O . VAL A 1 82 ? -12.242 2.991 0.119 1.00 73.31 82 VAL A O 1
ATOM 681 N N . LYS A 1 83 ? -13.488 2.402 -1.655 1.00 68.25 83 LYS A N 1
ATOM 682 C CA . LYS A 1 83 ? -14.721 2.121 -0.895 1.00 68.25 83 LYS A CA 1
ATOM 683 C C . LYS A 1 83 ? -14.940 0.635 -0.609 1.00 68.25 83 LYS A C 1
ATOM 685 O O . LYS A 1 83 ? -15.750 0.302 0.249 1.00 68.25 83 LYS A O 1
ATOM 690 N N . HIS A 1 84 ? -14.257 -0.252 -1.330 1.00 72.25 84 HIS A N 1
ATOM 691 C CA . HIS A 1 84 ? -14.437 -1.693 -1.182 1.00 72.25 84 HIS A CA 1
ATOM 692 C C . HIS A 1 84 ? -13.644 -2.202 0.020 1.00 72.25 84 HIS A C 1
ATOM 694 O O . HIS A 1 84 ? -12.422 -2.309 -0.025 1.00 72.25 84 HIS A O 1
ATOM 700 N N . LEU A 1 85 ? -14.374 -2.494 1.093 1.00 74.25 85 LEU A N 1
ATOM 701 C CA . LEU A 1 85 ? -13.870 -3.123 2.304 1.00 74.25 85 LEU A CA 1
ATOM 702 C C . LEU A 1 85 ? -14.362 -4.566 2.326 1.00 74.25 85 LEU A C 1
ATOM 704 O O . LEU A 1 85 ? -15.571 -4.800 2.267 1.00 74.25 85 LEU A O 1
ATO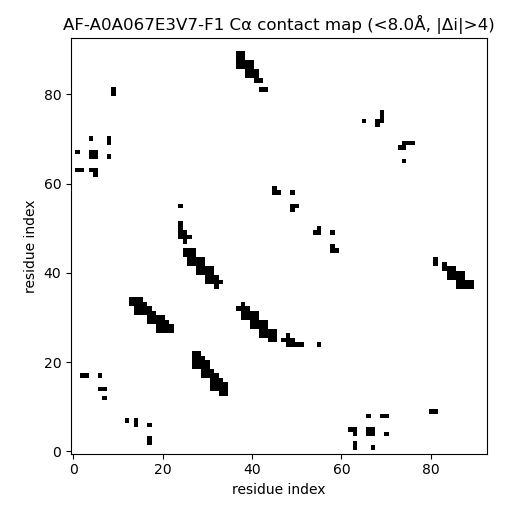M 708 N N . LYS A 1 86 ? -13.453 -5.532 2.447 1.00 81.88 86 LYS A N 1
ATOM 709 C CA . LYS A 1 86 ? -13.838 -6.914 2.724 1.00 81.88 86 LYS A CA 1
ATOM 710 C C . LYS A 1 86 ? -13.782 -7.123 4.231 1.00 81.88 86 LYS A C 1
ATOM 712 O O . LYS A 1 86 ? -12.698 -7.187 4.805 1.00 81.88 86 LYS A O 1
ATOM 717 N N . GLN A 1 87 ? -14.942 -7.198 4.880 1.00 82.62 87 GLN A N 1
ATOM 718 C CA . GLN A 1 87 ? -14.994 -7.543 6.299 1.00 82.62 87 GLN A CA 1
ATOM 719 C C . GLN A 1 87 ? -14.545 -8.992 6.486 1.00 82.62 87 GLN A C 1
ATOM 721 O O . GLN A 1 87 ? -14.941 -9.879 5.726 1.00 82.62 87 GLN A O 1
ATOM 726 N N . ILE A 1 88 ? -13.720 -9.227 7.501 1.00 80.94 88 ILE A N 1
ATOM 727 C CA . ILE A 1 88 ? -13.237 -10.561 7.840 1.00 80.94 88 ILE A CA 1
ATOM 728 C C . ILE A 1 88 ? -13.875 -10.975 9.160 1.00 80.94 88 ILE A C 1
ATOM 730 O O . ILE A 1 88 ? -13.852 -10.189 10.113 1.00 80.94 88 ILE A O 1
ATOM 734 N N . PRO A 1 89 ? -14.419 -12.199 9.260 1.00 74.75 89 PRO A N 1
ATOM 735 C CA . PRO A 1 89 ? -14.823 -12.734 10.548 1.00 74.75 89 PRO A CA 1
ATOM 736 C C . PRO A 1 89 ? -13.604 -12.784 11.473 1.00 74.75 89 PRO A C 1
ATOM 738 O O . PRO A 1 89 ? -12.555 -13.315 11.103 1.00 74.75 89 PRO A O 1
ATOM 741 N N . TYR A 1 90 ? -13.746 -12.222 12.673 1.00 61.34 90 TYR A N 1
ATOM 742 C CA . TYR A 1 90 ? -12.728 -12.308 13.712 1.00 61.34 90 TYR A CA 1
ATOM 743 C C . TYR A 1 90 ? -12.555 -13.783 14.092 1.00 61.34 90 TYR A C 1
ATOM 745 O O . TYR A 1 90 ? -13.360 -14.343 14.831 1.00 61.34 90 TYR A 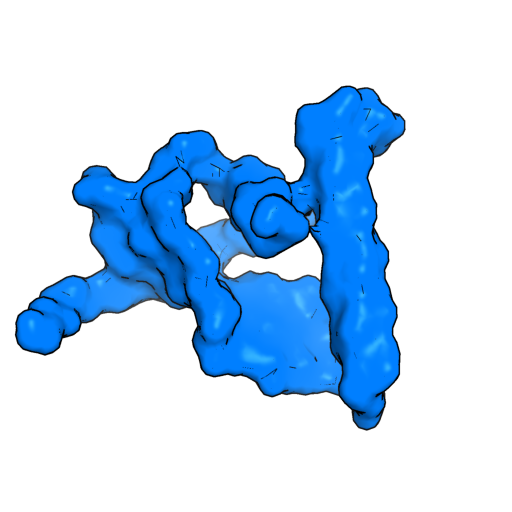O 1
ATOM 753 N N . ARG A 1 91 ? -11.541 -14.446 13.531 1.00 58.09 91 ARG A N 1
ATOM 754 C CA . ARG A 1 91 ? -11.088 -15.749 14.014 1.00 58.09 91 ARG A CA 1
ATOM 755 C C . ARG A 1 91 ? -10.050 -15.456 15.082 1.00 58.09 91 ARG A C 1
ATOM 757 O O . ARG A 1 91 ? -8.916 -15.123 14.747 1.00 58.09 91 ARG A O 1
ATOM 764 N N . GLY A 1 92 ? -10.487 -15.479 16.340 1.00 51.97 92 GLY A N 1
ATOM 765 C CA . GLY A 1 92 ? -9.566 -15.504 17.470 1.00 51.97 92 GLY A CA 1
ATOM 766 C C . GLY A 1 92 ? -8.569 -16.642 17.264 1.00 51.97 92 GLY A C 1
ATOM 767 O O . GLY A 1 92 ? -8.972 -17.746 16.889 1.00 51.97 92 GLY A O 1
ATOM 768 N N . LEU A 1 93 ? -7.287 -16.320 17.409 1.00 43.66 93 LEU A N 1
ATOM 769 C CA . LEU A 1 93 ? -6.259 -17.305 17.724 1.00 43.66 93 LEU A CA 1
ATOM 770 C C . LEU A 1 93 ? -6.380 -17.657 19.205 1.00 43.66 93 LEU A C 1
ATOM 772 O O . LEU A 1 93 ? -6.612 -16.708 19.991 1.00 43.66 93 LEU A O 1
#

Solvent-accessible surface area (backbone atoms only — not comparable to full-atom values): 5544 Å² total; per-residue (Å²): 113,59,67,60,40,40,47,50,67,58,37,68,94,60,65,75,45,74,44,80,76,48,74,58,50,55,28,37,33,33,39,35,37,22,90,90,79,46,39,30,41,34,70,47,70,45,98,56,77,34,92,47,72,67,47,47,53,50,51,52,50,53,51,35,50,52,26,48,36,36,75,71,65,76,41,79,85,89,69,86,67,75,79,73,67,45,76,46,84,86,73,81,128

Foldseek 3Di:
DLVVLLDCLLDPPQFPDKDWDDADQFFTWIWTQGPVQGIWIDTDGQPHGHDDPVSVVVSSVVSSVVSVCVVVVVDPPPDDRGPDIDHDPPPDD

Mean predicted aligned error: 6.72 Å

InterPro domains:
  IPR019595 Domain of unknown function DUF2470 [PF10615] (16-60)
  IPR037119 Haem oxygenase HugZ-like superfamily [G3DSA:3.20.180.10] (2-93)

Secondary structure (DSSP, 8-state):
-HHHHHHHHHS-TT-SEEEEEEEETTEEEEEEEETTTEEEEEEEE-SS---SHHHHHHHHHHHHHHHHHHHTTSS---SPPP---EEE-----

Radius of gyration: 13.62 Å; Cα contacts (8 Å, |Δi|>4): 129; chains: 1; bounding box: 29×39×31 Å

Organism: Citrus sinensis (NCBI:txid2711)

Sequence (93 aa):
MFFTILMKFQWSKQVLEAKMIWVDRLGFDVRISCPQKGLFDVRIPFPTEVTDEKGAKSSFNCMSQQAWEVEKNYQSPNFKKVKHLKQIPYRGL